Protein AF-A0A0C9UUP6-F1 (afdb_monomer_lite)

Secondary structure (DSSP, 8-state):
-PPPHHHHHHHHHSSEEEE-TTSS-EEEEEEETTEEEEEEE-SSSEEEEEEEESSBPTT---EEEEETTEEEEEEEBTTSEEEEEEEETTTTEEEE-TTS--EE--TTEEEEEEE-TTS-EEEEEEEP---------

Radius of gyration: 16.29 Å; chains: 1; bounding box: 56×33×40 Å

Structure (mmCIF, N/CA/C/O backbone):
data_AF-A0A0C9UUP6-F1
#
_entry.id   AF-A0A0C9UUP6-F1
#
loop_
_atom_site.group_PDB
_atom_site.id
_atom_site.type_symbol
_atom_site.label_atom_id
_atom_site.label_alt_id
_atom_site.label_comp_id
_atom_site.label_asym_id
_atom_site.label_entity_id
_atom_site.label_seq_id
_atom_site.pdbx_PDB_ins_code
_atom_site.Cartn_x
_atom_site.Cartn_y
_atom_site.Cartn_z
_atom_site.occupancy
_atom_site.B_iso_or_equiv
_atom_site.auth_seq_id
_atom_site.auth_comp_id
_atom_site.auth_asym_id
_atom_site.auth_atom_id
_atom_site.pdbx_PDB_model_num
ATOM 1 N N . MET A 1 1 ? 2.318 2.645 25.876 1.00 47.72 1 MET A N 1
ATOM 2 C CA . MET A 1 1 ? 2.029 1.226 26.177 1.00 47.72 1 MET A CA 1
ATOM 3 C C . MET A 1 1 ? 2.462 0.437 24.954 1.00 47.72 1 MET A C 1
ATOM 5 O O . MET A 1 1 ? 2.113 0.865 23.866 1.00 47.72 1 MET A O 1
ATOM 9 N N . ALA A 1 2 ? 3.314 -0.582 25.090 1.00 56.31 2 ALA A N 1
ATOM 10 C CA . ALA A 1 2 ? 3.765 -1.347 23.924 1.00 56.31 2 ALA A CA 1
ATOM 11 C C . ALA A 1 2 ? 2.585 -2.147 23.339 1.00 56.31 2 ALA A C 1
ATOM 13 O O . ALA A 1 2 ? 1.772 -2.641 24.129 1.00 56.31 2 ALA A O 1
ATOM 14 N N . PRO A 1 3 ? 2.467 -2.265 22.006 1.00 61.44 3 PRO A N 1
ATOM 15 C CA . PRO A 1 3 ? 1.404 -3.054 21.404 1.00 61.44 3 PRO A CA 1
ATOM 16 C C . PRO A 1 3 ? 1.535 -4.529 21.833 1.00 61.44 3 PRO A C 1
ATOM 18 O O . PRO A 1 3 ? 2.658 -5.028 21.976 1.00 61.44 3 PRO A O 1
ATOM 21 N N . PRO A 1 4 ? 0.417 -5.243 22.060 1.00 70.69 4 PRO A N 1
ATOM 22 C CA . PRO A 1 4 ? 0.412 -6.692 22.235 1.00 70.69 4 PRO A CA 1
ATOM 23 C C . PRO A 1 4 ? 1.218 -7.398 21.132 1.00 70.69 4 PRO A C 1
ATOM 25 O O . PRO A 1 4 ? 1.231 -6.956 19.986 1.00 70.69 4 PRO A O 1
ATOM 28 N N . LEU A 1 5 ? 1.855 -8.534 21.443 1.00 73.69 5 LEU A N 1
ATOM 29 C CA . LEU A 1 5 ? 2.711 -9.268 20.493 1.00 73.69 5 LEU A CA 1
ATOM 30 C C . LEU A 1 5 ? 2.014 -9.565 19.152 1.00 73.69 5 LEU A C 1
ATOM 32 O O . LEU A 1 5 ? 2.631 -9.469 18.097 1.00 73.69 5 LEU A O 1
ATOM 36 N N . HIS A 1 6 ? 0.723 -9.891 19.193 1.00 71.25 6 HIS A N 1
ATOM 37 C CA . HIS A 1 6 ? -0.056 -10.171 17.991 1.00 71.25 6 HIS A CA 1
ATOM 38 C C . HIS A 1 6 ? -0.213 -8.927 17.093 1.00 71.25 6 HIS A C 1
ATOM 40 O O . HIS A 1 6 ? -0.259 -9.045 15.869 1.00 71.25 6 HIS A O 1
ATOM 46 N N . ASP A 1 7 ? -0.260 -7.727 17.669 1.00 75.12 7 ASP A N 1
ATOM 47 C CA . ASP A 1 7 ? -0.316 -6.478 16.908 1.00 75.12 7 ASP A CA 1
ATOM 48 C C . ASP A 1 7 ? 1.041 -6.190 16.261 1.00 75.12 7 ASP A C 1
ATOM 50 O O . ASP A 1 7 ? 1.089 -5.845 15.084 1.00 75.12 7 ASP A O 1
ATOM 54 N N . LEU A 1 8 ? 2.148 -6.462 16.966 1.00 76.38 8 LEU A N 1
ATOM 55 C CA . LEU A 1 8 ? 3.498 -6.357 16.403 1.00 76.38 8 LEU A CA 1
ATOM 56 C C . LEU A 1 8 ? 3.681 -7.253 15.170 1.00 76.38 8 LEU A C 1
ATOM 58 O O . LEU A 1 8 ? 4.211 -6.799 14.160 1.00 76.38 8 LEU A O 1
ATOM 62 N N . THR A 1 9 ? 3.210 -8.503 15.219 1.00 83.69 9 THR A N 1
ATOM 63 C CA . THR A 1 9 ? 3.272 -9.405 14.059 1.00 83.69 9 THR A CA 1
ATOM 64 C C . THR A 1 9 ? 2.532 -8.831 12.851 1.00 83.69 9 THR A C 1
ATOM 66 O O . THR A 1 9 ? 3.023 -8.963 11.736 1.00 83.69 9 THR A O 1
ATOM 69 N N . ARG A 1 10 ? 1.397 -8.143 13.042 1.00 85.50 10 ARG A N 1
ATOM 70 C CA . ARG A 1 10 ? 0.669 -7.521 11.921 1.00 85.50 10 ARG A CA 1
ATOM 71 C C . ARG A 1 10 ? 1.473 -6.410 11.265 1.00 85.50 10 ARG A C 1
ATOM 73 O O . ARG A 1 10 ? 1.577 -6.407 10.044 1.00 85.50 10 ARG A O 1
ATOM 80 N N . TYR A 1 11 ? 2.064 -5.520 12.062 1.00 84.56 11 TYR A N 1
ATOM 81 C CA . TYR A 1 11 ? 2.911 -4.444 11.540 1.00 84.56 11 TYR A CA 1
ATOM 82 C C . TYR A 1 11 ? 4.145 -4.982 10.807 1.00 84.56 11 TYR A C 1
ATOM 84 O O . TYR A 1 11 ? 4.558 -4.399 9.815 1.00 84.56 11 TYR A O 1
ATOM 92 N N . LEU A 1 12 ? 4.708 -6.106 11.265 1.00 85.94 12 LEU A N 1
ATOM 93 C CA . LEU A 1 12 ? 5.854 -6.752 10.616 1.00 85.94 12 LEU A CA 1
ATOM 94 C C . LEU A 1 12 ? 5.497 -7.467 9.305 1.00 85.94 12 LEU A C 1
ATOM 96 O O . LEU A 1 12 ? 6.372 -7.640 8.463 1.00 85.94 12 LEU A O 1
ATOM 100 N N . LEU A 1 13 ? 4.249 -7.913 9.149 1.00 90.75 13 LEU A N 1
ATOM 101 C CA . LEU A 1 13 ? 3.772 -8.585 7.936 1.00 90.75 13 LEU A CA 1
ATOM 102 C C . LEU A 1 13 ? 3.183 -7.618 6.903 1.00 90.75 13 LEU A C 1
ATOM 104 O O . LEU A 1 13 ? 3.055 -7.985 5.738 1.00 90.75 13 LEU A O 1
ATOM 108 N N . ALA A 1 14 ? 2.792 -6.414 7.318 1.00 94.62 14 ALA A N 1
ATOM 109 C CA . ALA A 1 14 ? 2.287 -5.399 6.408 1.00 94.62 14 ALA A CA 1
ATOM 110 C C . ALA A 1 14 ? 3.402 -4.913 5.467 1.00 94.62 14 ALA A C 1
ATOM 112 O O . ALA A 1 14 ? 4.548 -4.724 5.873 1.00 94.62 14 ALA A O 1
ATOM 113 N N . ALA A 1 15 ? 3.048 -4.647 4.211 1.00 95.31 15 ALA A N 1
ATOM 114 C CA . ALA A 1 15 ? 3.946 -4.032 3.234 1.00 95.31 15 ALA A CA 1
ATOM 115 C C . ALA A 1 15 ? 4.296 -2.582 3.609 1.00 95.31 15 ALA A C 1
ATOM 117 O O . ALA A 1 15 ? 5.333 -2.062 3.198 1.00 95.31 15 ALA A O 1
ATOM 118 N N . GLY A 1 16 ? 3.421 -1.938 4.380 1.00 94.69 16 GLY A N 1
ATOM 119 C CA . GLY A 1 16 ? 3.548 -0.587 4.902 1.00 94.69 16 GLY A CA 1
ATOM 120 C C . GLY A 1 16 ? 2.255 -0.169 5.593 1.00 94.69 16 GLY A C 1
ATOM 121 O O . GLY A 1 16 ? 1.344 -0.976 5.774 1.00 94.69 16 GLY A O 1
ATOM 122 N N . GLY A 1 17 ? 2.144 1.097 5.967 1.00 92.56 17 GLY A N 1
ATOM 123 C CA . GLY A 1 17 ? 0.914 1.622 6.543 1.00 92.56 17 GLY A CA 1
ATOM 124 C C . GLY A 1 17 ? 1.136 2.920 7.293 1.00 92.56 17 GLY A C 1
ATOM 125 O O . GLY A 1 17 ? 2.238 3.466 7.304 1.00 92.56 17 GLY A O 1
ATOM 126 N N . THR A 1 18 ? 0.073 3.384 7.931 1.00 90.62 18 THR A N 1
ATOM 127 C CA . THR A 1 18 ? 0.078 4.544 8.818 1.00 90.62 18 THR A CA 1
ATOM 128 C C . THR A 1 18 ? -0.772 4.244 10.049 1.00 90.62 18 THR A C 1
ATOM 130 O O . THR A 1 18 ? -1.756 3.508 9.976 1.00 90.62 18 THR A O 1
ATOM 133 N N . THR A 1 19 ? -0.384 4.794 11.190 1.00 86.75 19 THR A N 1
ATOM 134 C CA . THR A 1 19 ? -1.127 4.727 12.457 1.00 86.75 19 THR A CA 1
ATOM 135 C C . THR A 1 19 ? -1.729 6.091 12.740 1.00 86.75 19 THR A C 1
ATOM 137 O O . THR A 1 19 ? -1.027 7.094 12.564 1.00 86.75 19 THR A O 1
ATOM 140 N N . ASN A 1 20 ? -2.973 6.160 13.223 1.00 79.00 20 ASN A N 1
ATOM 141 C CA . ASN A 1 20 ? -3.486 7.455 13.668 1.00 79.00 20 ASN A CA 1
ATOM 142 C C . ASN A 1 20 ? -2.748 7.916 14.936 1.00 79.00 20 ASN A C 1
ATOM 144 O O . ASN A 1 20 ? -2.072 7.124 15.603 1.00 79.00 20 ASN A O 1
ATOM 148 N N . PRO A 1 21 ? -2.858 9.209 15.297 1.00 74.00 21 PRO A N 1
ATOM 149 C CA . PRO A 1 21 ? -2.125 9.775 16.428 1.00 74.00 21 PRO A CA 1
ATOM 150 C C . PRO A 1 21 ? -2.409 9.116 17.784 1.00 74.00 21 PRO A C 1
ATOM 152 O O . PRO A 1 21 ? -1.585 9.229 18.690 1.00 74.00 21 PRO A O 1
ATOM 155 N N . ASP A 1 22 ? -3.557 8.452 17.945 1.00 72.44 22 ASP A N 1
ATOM 156 C CA . ASP A 1 22 ? -3.894 7.718 19.169 1.00 72.44 22 ASP A CA 1
ATOM 157 C C . ASP A 1 22 ? -3.202 6.343 19.263 1.00 72.44 22 ASP A C 1
ATOM 159 O O . ASP A 1 22 ? -3.118 5.769 20.352 1.00 72.44 22 ASP A O 1
ATOM 163 N N . GLY A 1 23 ? -2.657 5.844 18.147 1.00 70.44 23 GLY A N 1
ATOM 164 C CA . GLY A 1 23 ? -1.955 4.569 18.026 1.00 70.44 23 GLY A CA 1
ATOM 165 C C . GLY A 1 23 ? -2.832 3.337 18.254 1.00 70.44 23 GLY A C 1
ATOM 166 O O . GLY A 1 23 ? -2.288 2.243 18.428 1.00 70.44 23 GLY A O 1
ATOM 167 N N . VAL A 1 24 ? -4.157 3.500 18.312 1.00 77.12 24 VAL A N 1
ATOM 168 C CA . VAL A 1 24 ? -5.104 2.401 18.550 1.00 77.12 24 VAL A CA 1
ATOM 169 C C . VAL A 1 24 ? -5.555 1.799 17.231 1.00 77.12 24 VAL A C 1
ATOM 171 O O . VAL A 1 24 ? -5.638 0.575 17.108 1.00 77.12 24 VAL A O 1
ATOM 174 N N . ASP A 1 25 ? -5.817 2.649 16.250 1.00 87.06 25 ASP A N 1
ATOM 175 C CA . ASP A 1 25 ? -6.165 2.237 14.905 1.00 87.06 25 ASP A CA 1
ATOM 176 C C . ASP A 1 25 ? -4.974 2.417 13.936 1.00 87.06 25 ASP A C 1
ATOM 178 O O . ASP A 1 25 ? -3.978 3.111 14.192 1.00 87.06 25 ASP A O 1
ATOM 182 N N . ALA A 1 26 ? -5.038 1.702 12.820 1.00 91.00 26 ALA A N 1
ATOM 183 C CA . ALA A 1 26 ? -4.038 1.789 11.772 1.00 91.00 26 ALA A CA 1
ATOM 184 C C . ALA A 1 26 ? -4.647 1.456 10.418 1.00 91.00 26 ALA A C 1
ATOM 186 O O . ALA A 1 26 ? -5.534 0.613 10.309 1.00 91.00 26 ALA A O 1
ATOM 187 N N . HIS A 1 27 ? -4.106 2.056 9.370 1.00 93.38 27 HIS A N 1
ATOM 188 C CA . HIS A 1 27 ? -4.359 1.645 8.000 1.00 93.38 27 HIS A CA 1
ATOM 189 C C . HIS A 1 27 ? -3.127 0.907 7.488 1.00 93.38 27 HIS A C 1
ATOM 191 O O . HIS A 1 27 ? -2.055 1.498 7.331 1.00 93.38 27 HIS A O 1
ATOM 197 N N . LEU A 1 28 ? -3.272 -0.399 7.272 1.00 95.19 28 LEU A N 1
ATOM 198 C CA . LEU A 1 28 ? -2.183 -1.298 6.904 1.00 95.19 28 LEU A CA 1
ATOM 199 C C . LEU A 1 28 ? -2.303 -1.710 5.443 1.00 95.19 28 LEU A C 1
ATOM 201 O O . LEU A 1 28 ? -3.381 -2.070 4.978 1.00 95.19 28 LEU A O 1
ATOM 205 N N . LEU A 1 29 ? -1.178 -1.679 4.740 1.00 97.12 29 LEU A N 1
ATOM 206 C CA . LEU A 1 29 ? -1.067 -2.102 3.355 1.00 97.12 29 LEU A CA 1
ATOM 207 C C . LEU A 1 29 ? -0.608 -3.556 3.284 1.00 97.12 29 LEU A C 1
ATOM 209 O O . LEU A 1 29 ? 0.373 -3.934 3.926 1.00 97.12 29 LEU A O 1
ATOM 213 N N . TYR A 1 30 ? -1.274 -4.347 2.453 1.00 97.00 30 TYR A N 1
ATOM 214 C CA . TYR A 1 30 ? -0.923 -5.732 2.160 1.00 97.00 30 TYR A CA 1
ATOM 215 C C . TYR A 1 30 ? -0.807 -5.930 0.654 1.00 97.00 30 TYR A C 1
ATOM 217 O O . TYR A 1 30 ? -1.615 -5.396 -0.101 1.00 97.00 30 TYR A O 1
ATOM 225 N N . VAL A 1 31 ? 0.195 -6.696 0.225 1.00 97.06 31 VAL A N 1
ATOM 226 C CA . VAL A 1 31 ? 0.298 -7.159 -1.162 1.00 97.06 31 VAL A CA 1
ATOM 227 C C . VAL A 1 31 ? -0.217 -8.592 -1.209 1.00 97.06 31 VAL A C 1
ATOM 229 O O . VAL A 1 31 ? 0.421 -9.495 -0.669 1.00 97.06 31 VAL A O 1
ATOM 232 N N . GLU A 1 32 ? -1.382 -8.783 -1.817 1.00 96.19 32 GLU A N 1
ATOM 233 C CA . GLU A 1 32 ? -2.112 -10.052 -1.881 1.00 96.19 32 GLU A CA 1
ATOM 234 C C . GLU A 1 32 ? -2.680 -10.217 -3.293 1.00 96.19 32 GLU A C 1
ATOM 236 O O . GLU A 1 32 ? -3.317 -9.295 -3.797 1.00 96.19 32 GLU A O 1
ATOM 241 N N . ASP A 1 33 ? -2.454 -11.373 -3.924 1.00 95.50 33 ASP A N 1
ATOM 242 C CA . ASP A 1 33 ? -2.921 -11.677 -5.288 1.00 95.50 33 ASP A CA 1
ATOM 243 C C . ASP A 1 33 ? -2.560 -10.583 -6.313 1.00 95.50 33 ASP A C 1
ATOM 245 O O . ASP A 1 33 ? -3.414 -10.093 -7.047 1.00 95.50 33 ASP A O 1
ATOM 249 N N . ASP A 1 34 ? -1.294 -10.150 -6.308 1.00 96.00 34 ASP A N 1
ATOM 250 C CA . ASP A 1 34 ? -0.763 -9.063 -7.149 1.00 96.00 34 ASP A CA 1
ATOM 251 C C . ASP A 1 34 ? -1.489 -7.710 -6.979 1.00 96.00 34 ASP A C 1
ATOM 253 O O . ASP A 1 34 ? -1.312 -6.792 -7.780 1.00 96.00 34 ASP A O 1
ATOM 257 N N . CYS A 1 35 ? -2.269 -7.549 -5.908 1.00 97.75 35 CYS A N 1
ATOM 258 C CA . CYS A 1 35 ? -2.998 -6.329 -5.581 1.00 97.75 35 CYS A CA 1
ATOM 259 C C . CYS A 1 35 ? -2.455 -5.693 -4.300 1.00 97.75 35 CYS A C 1
ATOM 261 O O . CYS A 1 35 ? -2.091 -6.380 -3.343 1.00 97.75 35 CYS A O 1
ATOM 263 N N . LEU A 1 36 ? -2.454 -4.363 -4.247 1.00 98.00 36 LEU A N 1
ATOM 264 C CA . LEU A 1 36 ? -2.238 -3.608 -3.020 1.00 98.00 36 LEU A CA 1
ATOM 265 C C . LEU A 1 36 ? -3.587 -3.364 -2.349 1.00 98.00 36 LEU A C 1
ATOM 267 O O . LEU A 1 36 ? -4.450 -2.688 -2.904 1.00 98.00 36 LEU A O 1
ATOM 271 N N . ARG A 1 37 ? -3.750 -3.889 -1.139 1.00 97.56 37 ARG A N 1
ATOM 272 C CA . ARG A 1 37 ? -4.964 -3.760 -0.333 1.00 97.56 37 ARG A CA 1
ATOM 273 C C . ARG A 1 37 ? -4.704 -2.905 0.894 1.00 97.56 37 ARG A C 1
ATOM 275 O O . ARG A 1 37 ? -3.695 -3.093 1.573 1.00 97.56 37 ARG A O 1
ATOM 282 N N . LEU A 1 38 ? -5.626 -2.004 1.204 1.00 96.75 38 LEU A N 1
ATOM 283 C C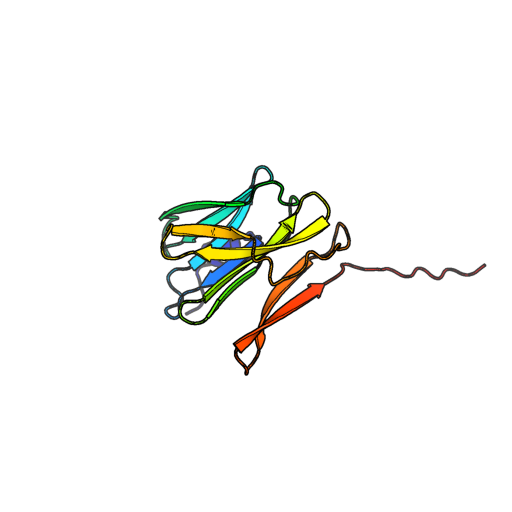A . LEU A 1 38 ? -5.640 -1.215 2.428 1.00 96.75 38 LEU A CA 1
ATOM 284 C C . LEU A 1 38 ? -6.637 -1.831 3.403 1.00 96.75 38 LEU A C 1
ATOM 286 O O . LEU A 1 38 ? -7.812 -1.963 3.080 1.00 96.75 38 LEU A O 1
ATOM 290 N N . LYS A 1 39 ? -6.178 -2.200 4.598 1.00 95.69 39 LYS A N 1
ATOM 291 C CA . LYS A 1 39 ? -7.011 -2.792 5.652 1.00 95.69 39 LYS A CA 1
ATOM 292 C C . LYS A 1 39 ? -7.021 -1.881 6.870 1.00 95.69 39 LYS A C 1
ATOM 294 O O . LYS A 1 39 ? -5.958 -1.540 7.399 1.00 95.69 39 LYS A O 1
ATOM 299 N N . HIS A 1 40 ? -8.209 -1.520 7.347 1.00 93.50 40 HIS A N 1
ATOM 300 C CA . HIS A 1 40 ? -8.364 -0.733 8.567 1.00 93.50 40 HIS A CA 1
ATOM 301 C C . HIS A 1 40 ? -8.306 -1.648 9.797 1.00 93.50 40 HIS A C 1
ATOM 303 O O . HIS A 1 40 ? -9.188 -2.469 10.031 1.00 93.50 40 HIS A O 1
ATOM 309 N N . TRP A 1 41 ? -7.256 -1.523 10.599 1.00 91.44 41 TRP A N 1
ATOM 310 C CA . TRP A 1 41 ? -7.114 -2.182 11.892 1.00 91.44 41 TRP A CA 1
ATOM 311 C C . TRP A 1 41 ? -7.678 -1.297 13.003 1.00 91.44 41 TRP A C 1
ATOM 313 O O . TRP A 1 41 ? -7.198 -0.191 13.204 1.00 91.44 41 TRP A O 1
ATOM 323 N N . THR A 1 42 ? -8.643 -1.798 13.776 1.00 88.69 42 THR A N 1
ATOM 324 C CA . THR A 1 42 ? -9.330 -1.020 14.827 1.00 88.69 42 THR A CA 1
ATOM 325 C C . THR A 1 42 ? -8.758 -1.252 16.234 1.00 88.69 42 THR A C 1
ATOM 327 O O . THR A 1 42 ? -9.467 -1.090 17.230 1.00 88.69 42 THR A O 1
ATOM 330 N N . GLY A 1 43 ? -7.553 -1.816 16.345 1.00 84.25 43 GLY A N 1
ATOM 331 C CA . GLY A 1 43 ? -6.978 -2.265 17.622 1.00 84.25 43 GLY A CA 1
ATOM 332 C C . GLY A 1 43 ? -7.458 -3.644 18.093 1.00 84.25 43 GLY A C 1
ATOM 333 O O . GLY A 1 43 ? -6.860 -4.239 18.983 1.00 84.25 43 GLY A O 1
ATOM 334 N N . THR A 1 44 ? -8.528 -4.185 17.502 1.00 85.25 44 THR A N 1
ATOM 335 C CA . THR A 1 44 ? -9.103 -5.488 17.899 1.00 85.25 44 THR A CA 1
ATOM 336 C C . THR A 1 44 ? -9.445 -6.395 16.724 1.00 85.25 44 THR A C 1
ATOM 338 O O . THR A 1 44 ? -9.349 -7.617 16.848 1.00 85.25 44 THR A O 1
ATOM 341 N N . ARG A 1 45 ? -9.814 -5.826 15.574 1.00 87.88 45 ARG A N 1
ATOM 342 C CA . ARG A 1 45 ? -10.130 -6.559 14.343 1.00 87.88 45 ARG A CA 1
ATOM 343 C C . ARG A 1 45 ? -9.823 -5.711 13.112 1.00 87.88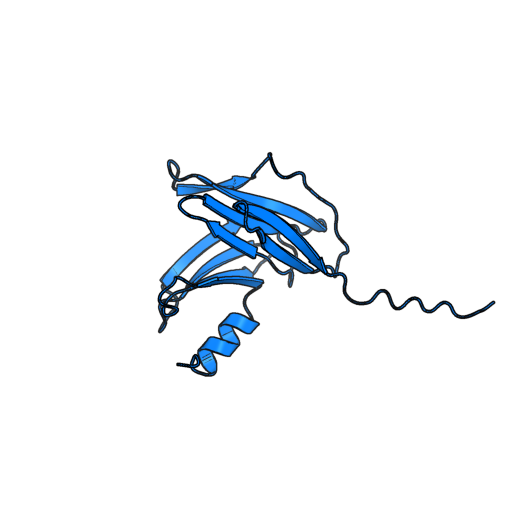 45 ARG A C 1
ATOM 345 O O . ARG A 1 45 ? -9.669 -4.496 13.222 1.00 87.88 45 ARG A O 1
ATOM 352 N N . PHE A 1 46 ? -9.767 -6.357 11.951 1.00 89.44 46 PHE A N 1
ATOM 353 C CA . PHE A 1 46 ? -9.869 -5.640 10.685 1.00 89.44 46 PHE A CA 1
ATOM 354 C C . PHE A 1 46 ? -11.329 -5.235 10.449 1.00 89.44 46 PHE A C 1
ATOM 356 O O . PHE A 1 46 ? -12.244 -6.032 10.679 1.00 89.44 46 PHE A O 1
ATOM 363 N N . GLY A 1 47 ? -11.524 -3.969 10.094 1.00 89.81 47 GLY A N 1
ATOM 364 C CA . GLY A 1 47 ? -12.774 -3.399 9.617 1.00 89.81 47 GLY A CA 1
ATOM 365 C C . GLY A 1 47 ? -12.816 -3.458 8.097 1.00 89.81 47 GLY A C 1
ATOM 366 O O . GLY A 1 47 ? -12.727 -4.544 7.527 1.00 89.81 47 GLY A O 1
ATOM 367 N N . ASP A 1 48 ? -12.941 -2.292 7.472 1.00 91.38 48 ASP A N 1
ATOM 368 C CA . ASP A 1 48 ? -13.050 -2.166 6.022 1.00 91.38 48 ASP A CA 1
ATOM 369 C C . ASP A 1 48 ? -11.731 -2.499 5.310 1.00 91.38 48 ASP A C 1
ATOM 371 O O . ASP A 1 48 ? -10.629 -2.301 5.842 1.00 91.38 48 ASP A O 1
ATOM 375 N N . GLU A 1 49 ? -11.876 -3.023 4.096 1.00 95.25 49 GLU A N 1
ATOM 376 C CA . GLU A 1 49 ? -10.789 -3.360 3.187 1.00 95.25 49 GLU A CA 1
ATOM 377 C C . GLU A 1 49 ? -11.074 -2.758 1.810 1.00 95.25 49 GLU A C 1
ATOM 379 O O . GLU A 1 49 ? -12.188 -2.862 1.296 1.00 95.25 49 GLU A O 1
ATOM 384 N N . GLU A 1 50 ? -10.052 -2.157 1.212 1.00 95.62 50 GLU A N 1
ATOM 385 C CA . GLU A 1 50 ? -10.107 -1.501 -0.092 1.00 95.62 50 GLU A CA 1
ATOM 386 C C . GLU A 1 50 ? -8.973 -2.027 -0.983 1.00 95.62 50 GLU A C 1
ATOM 388 O O . GLU A 1 50 ? -7.845 -2.212 -0.520 1.00 95.62 50 GLU A O 1
ATOM 393 N N . THR A 1 51 ? -9.253 -2.268 -2.266 1.00 96.88 51 THR A N 1
ATOM 394 C CA . THR A 1 51 ? -8.205 -2.544 -3.262 1.00 96.88 51 THR A CA 1
ATOM 395 C C . THR A 1 51 ? -7.744 -1.223 -3.861 1.00 96.88 51 THR A C 1
ATOM 397 O O . THR A 1 51 ? -8.532 -0.519 -4.476 1.00 96.88 51 THR A O 1
ATOM 400 N N . ILE A 1 52 ? -6.469 -0.899 -3.665 1.00 97.31 52 ILE A N 1
ATOM 401 C CA . ILE A 1 52 ? -5.868 0.393 -4.018 1.00 97.31 52 ILE A CA 1
ATOM 402 C C . ILE A 1 52 ? -5.307 0.370 -5.434 1.00 97.31 52 ILE A C 1
ATOM 404 O O . ILE A 1 52 ? -5.403 1.345 -6.168 1.00 97.31 52 ILE A O 1
ATOM 408 N N . ALA A 1 53 ? -4.652 -0.732 -5.794 1.00 96.75 53 ALA A N 1
ATOM 409 C CA . ALA A 1 53 ? -4.003 -0.883 -7.084 1.00 96.75 53 ALA A CA 1
ATOM 410 C C . ALA A 1 53 ? -3.814 -2.361 -7.423 1.00 96.75 53 ALA A C 1
ATOM 412 O O . ALA A 1 53 ? -3.537 -3.177 -6.544 1.00 96.75 53 ALA A O 1
ATOM 413 N N . GLU A 1 54 ? -3.891 -2.673 -8.710 1.00 97.19 54 GLU A N 1
ATOM 414 C CA . GLU A 1 54 ? -3.519 -3.967 -9.287 1.00 97.19 54 GLU A CA 1
ATOM 415 C C . GLU A 1 54 ? -2.084 -3.914 -9.840 1.00 97.19 54 GLU A C 1
ATOM 417 O O . GLU A 1 54 ? -1.439 -2.858 -9.825 1.00 97.19 54 GLU A O 1
ATOM 422 N N . ASP A 1 55 ? -1.579 -5.043 -10.340 1.00 97.38 55 ASP A N 1
ATOM 423 C CA . ASP A 1 55 ? -0.237 -5.184 -10.920 1.00 97.38 55 ASP A CA 1
ATOM 424 C C . ASP A 1 55 ? 0.887 -4.765 -9.963 1.00 97.38 55 ASP A C 1
ATOM 426 O O . ASP A 1 55 ? 1.808 -4.021 -10.319 1.00 97.38 55 ASP A O 1
ATOM 430 N N . ILE A 1 56 ? 0.823 -5.239 -8.724 1.00 97.62 56 ILE A N 1
ATOM 431 C CA . ILE A 1 56 ? 1.760 -4.923 -7.646 1.00 97.62 56 ILE A CA 1
ATOM 432 C C . ILE A 1 56 ? 2.725 -6.076 -7.446 1.00 97.62 56 ILE A C 1
ATOM 434 O O . ILE A 1 56 ? 2.342 -7.241 -7.428 1.00 97.62 56 ILE A O 1
ATOM 438 N N . ARG A 1 57 ? 4.012 -5.757 -7.288 1.00 97.06 57 ARG A N 1
ATOM 439 C CA . ARG A 1 57 ? 5.048 -6.781 -7.171 1.00 97.06 57 ARG A CA 1
ATOM 440 C C . ARG A 1 57 ? 4.874 -7.580 -5.876 1.00 97.06 57 ARG A C 1
ATOM 442 O O . ARG A 1 57 ? 4.963 -6.975 -4.799 1.00 97.06 57 ARG A O 1
ATOM 449 N N . PRO A 1 58 ? 4.742 -8.916 -5.945 1.00 95.44 58 PRO A N 1
ATOM 450 C CA . PRO A 1 58 ? 4.652 -9.768 -4.764 1.00 95.44 58 PRO A CA 1
ATOM 451 C C . PRO A 1 58 ? 5.792 -9.538 -3.774 1.00 95.44 58 PRO A C 1
ATOM 453 O O . PRO A 1 58 ? 6.952 -9.406 -4.165 1.00 95.44 58 PRO A O 1
ATOM 456 N N . GLY A 1 59 ? 5.459 -9.479 -2.483 1.00 92.12 59 GLY A N 1
ATOM 457 C CA . GLY A 1 59 ? 6.435 -9.295 -1.403 1.00 92.12 59 GLY A CA 1
ATOM 458 C C . GLY A 1 59 ? 7.134 -7.929 -1.382 1.00 92.12 59 GLY A C 1
ATOM 459 O O . GLY A 1 59 ? 8.070 -7.737 -0.606 1.00 92.12 59 GLY A O 1
ATOM 460 N N . SER A 1 60 ? 6.718 -6.977 -2.224 1.00 94.38 60 SER A N 1
ATOM 461 C CA . SER A 1 60 ? 7.244 -5.614 -2.174 1.00 94.38 60 SER A CA 1
ATOM 462 C C . SER A 1 60 ? 6.730 -4.848 -0.956 1.00 94.38 60 SER A C 1
ATOM 464 O O . SER A 1 60 ? 5.695 -5.171 -0.374 1.00 94.38 60 SER A O 1
ATOM 466 N N . THR A 1 61 ? 7.476 -3.814 -0.568 1.00 95.38 61 THR A N 1
ATOM 467 C CA . THR A 1 61 ? 7.003 -2.842 0.416 1.00 95.38 61 THR A CA 1
ATOM 468 C C . THR A 1 61 ? 6.221 -1.733 -0.276 1.00 95.38 61 THR A C 1
ATOM 470 O O . THR A 1 61 ? 6.390 -1.467 -1.468 1.00 95.38 61 THR A O 1
ATOM 473 N N . ALA A 1 62 ? 5.396 -1.053 0.505 1.00 96.38 62 ALA A N 1
ATOM 474 C CA . ALA A 1 62 ? 4.685 0.146 0.110 1.00 96.38 62 ALA A CA 1
ATOM 475 C C . ALA A 1 62 ? 4.779 1.181 1.237 1.00 96.38 62 ALA A C 1
ATOM 477 O O . ALA A 1 62 ? 5.227 0.898 2.348 1.00 96.38 62 ALA A O 1
ATOM 478 N N . SER A 1 63 ? 4.396 2.419 0.970 1.00 94.69 63 SER A N 1
ATOM 479 C CA . SER A 1 63 ? 4.357 3.473 1.982 1.00 94.69 63 SER A CA 1
ATOM 480 C C . SER A 1 63 ? 3.074 4.248 1.883 1.00 94.69 63 SER A C 1
ATOM 482 O O . SER A 1 63 ? 2.724 4.700 0.802 1.00 94.69 63 SER A O 1
ATOM 484 N N . TYR A 1 64 ? 2.413 4.417 3.024 1.00 94.50 64 TYR A N 1
ATOM 485 C CA . TYR A 1 64 ? 1.239 5.257 3.143 1.00 94.50 64 TYR A CA 1
ATOM 486 C C . TYR A 1 64 ? 1.626 6.534 3.887 1.00 94.50 64 TYR A C 1
ATOM 488 O O . TYR A 1 64 ? 1.903 6.515 5.085 1.00 94.50 64 TYR A O 1
ATOM 496 N N . VAL A 1 65 ? 1.668 7.644 3.159 1.00 91.38 65 VAL A N 1
ATOM 497 C CA . VAL A 1 65 ? 1.985 8.968 3.681 1.00 91.38 65 VAL A CA 1
ATOM 498 C C . VAL A 1 65 ? 0.693 9.762 3.840 1.00 91.38 65 VAL A C 1
ATOM 500 O O . VAL A 1 65 ? -0.018 10.016 2.868 1.00 91.38 65 VAL A O 1
ATOM 503 N N . VAL A 1 66 ? 0.408 10.174 5.075 1.00 88.88 66 VAL A N 1
ATOM 504 C CA . VAL A 1 66 ? -0.719 11.052 5.410 1.00 88.88 66 VAL A CA 1
ATOM 505 C C . VAL A 1 66 ? -0.171 12.368 5.941 1.00 88.88 66 VAL A C 1
ATOM 507 O O . VAL A 1 66 ? 0.630 12.381 6.875 1.00 88.88 66 VAL A O 1
ATOM 510 N N . ASN A 1 67 ? -0.602 13.475 5.342 1.00 84.31 67 ASN A N 1
ATOM 511 C CA . ASN A 1 67 ? -0.201 14.819 5.726 1.00 84.31 67 ASN A CA 1
ATOM 512 C C . ASN A 1 67 ? -1.375 15.799 5.599 1.00 84.31 67 ASN A C 1
ATOM 514 O O . ASN A 1 67 ? -1.686 16.289 4.511 1.00 84.31 67 ASN A O 1
ATOM 518 N N . GLY A 1 68 ? -2.044 16.076 6.719 1.00 83.69 68 GLY A N 1
ATOM 519 C CA . GLY A 1 68 ? -3.294 16.832 6.707 1.00 83.69 68 GLY A CA 1
ATOM 520 C C . GLY A 1 68 ? -4.359 16.090 5.898 1.00 83.69 68 GLY A C 1
ATOM 521 O O . GLY A 1 68 ? -4.691 14.952 6.219 1.00 83.69 68 GLY A O 1
ATOM 522 N N . THR A 1 69 ? -4.873 16.727 4.846 1.00 81.69 69 THR A N 1
ATOM 523 C CA . THR A 1 69 ? -5.828 16.122 3.901 1.00 81.69 69 THR A CA 1
ATOM 524 C C . THR A 1 69 ? -5.144 15.340 2.778 1.00 81.69 69 THR A C 1
ATOM 526 O O . THR A 1 69 ? -5.782 14.568 2.072 1.00 81.69 69 THR A O 1
ATOM 529 N N . ILE A 1 70 ? -3.827 15.490 2.607 1.00 84.12 70 ILE A N 1
ATOM 530 C CA . ILE A 1 70 ? -3.094 14.806 1.544 1.00 84.12 70 ILE A CA 1
ATOM 531 C C . ILE A 1 70 ? -2.819 13.366 1.971 1.00 84.12 70 ILE A C 1
ATOM 533 O O . ILE A 1 70 ? -2.206 13.115 3.011 1.00 84.12 70 ILE A O 1
ATOM 537 N N . ARG A 1 71 ? -3.237 12.422 1.128 1.00 92.19 71 ARG A N 1
ATOM 538 C CA . ARG A 1 71 ? -3.005 10.986 1.286 1.00 92.19 71 ARG A CA 1
ATOM 539 C C . ARG A 1 71 ? -2.342 10.463 0.024 1.00 92.19 71 ARG A C 1
ATOM 541 O O . ARG A 1 71 ? -2.912 10.577 -1.060 1.00 92.19 71 ARG A O 1
ATOM 548 N N . ILE A 1 72 ? -1.132 9.937 0.174 1.00 93.69 72 ILE A N 1
ATOM 549 C CA . ILE A 1 72 ? -0.342 9.383 -0.926 1.00 93.69 72 ILE A CA 1
ATOM 550 C C . ILE A 1 72 ? 0.115 7.983 -0.541 1.00 93.69 72 ILE A C 1
ATOM 552 O O . ILE A 1 72 ? 0.654 7.770 0.547 1.00 93.69 72 ILE A O 1
ATOM 556 N N . ILE A 1 73 ? -0.058 7.038 -1.455 1.00 95.88 73 ILE A N 1
ATOM 557 C CA . ILE A 1 73 ? 0.509 5.700 -1.371 1.00 95.88 73 ILE A CA 1
ATOM 558 C C . ILE A 1 73 ? 1.604 5.575 -2.421 1.00 95.88 73 ILE A C 1
ATOM 560 O O . ILE A 1 73 ? 1.396 5.898 -3.582 1.00 95.88 73 ILE A O 1
ATOM 564 N N . VAL A 1 74 ? 2.772 5.085 -2.024 1.00 95.38 74 VAL A N 1
ATOM 565 C CA . VAL A 1 74 ? 3.867 4.766 -2.945 1.00 95.38 74 VAL A CA 1
ATOM 566 C C . VAL A 1 74 ? 4.104 3.264 -2.913 1.00 95.38 74 VAL A C 1
ATOM 568 O O . VAL A 1 74 ? 4.281 2.689 -1.838 1.00 95.38 74 VAL A O 1
ATOM 571 N N . CYS A 1 75 ? 4.112 2.620 -4.075 1.00 96.31 75 CYS A N 1
ATOM 572 C CA . CYS A 1 75 ? 4.239 1.169 -4.207 1.00 96.31 75 CYS A CA 1
ATOM 573 C C . CYS A 1 75 ? 5.117 0.788 -5.406 1.00 96.31 75 CYS A C 1
ATOM 575 O O . CYS A 1 75 ? 5.562 1.648 -6.168 1.00 96.31 75 CYS A O 1
ATOM 577 N N . ILE A 1 76 ? 5.413 -0.505 -5.555 1.00 96.62 76 ILE A N 1
ATOM 578 C CA . ILE A 1 76 ? 6.220 -1.025 -6.662 1.00 96.62 76 ILE A CA 1
ATOM 579 C C . ILE A 1 76 ? 5.359 -1.973 -7.493 1.00 96.62 76 ILE A C 1
ATOM 581 O O . ILE A 1 76 ? 4.873 -2.987 -6.994 1.00 96.62 76 ILE A O 1
ATOM 585 N N . SER A 1 77 ? 5.189 -1.650 -8.772 1.00 97.25 77 SER A N 1
ATOM 586 C CA . SER A 1 77 ? 4.468 -2.498 -9.724 1.00 97.25 77 SER A CA 1
ATOM 587 C C . SER A 1 77 ? 5.202 -3.803 -10.029 1.00 97.25 77 SER A C 1
ATOM 589 O O . SER A 1 77 ? 6.421 -3.897 -9.865 1.00 97.25 77 SER A O 1
ATOM 591 N N . SER A 1 78 ? 4.477 -4.787 -10.563 1.00 97.12 78 SER A N 1
ATOM 592 C CA . SER A 1 78 ? 4.997 -6.066 -11.068 1.00 97.12 78 SER A CA 1
ATOM 593 C C . SER A 1 78 ? 6.118 -5.890 -12.107 1.00 97.12 78 SER A C 1
ATOM 595 O O . SER A 1 78 ? 7.037 -6.704 -12.176 1.00 97.12 78 SER A O 1
ATOM 597 N N . ALA A 1 79 ? 6.118 -4.772 -12.840 1.00 96.94 79 ALA A N 1
ATOM 598 C CA . ALA A 1 79 ? 7.174 -4.370 -13.772 1.00 96.94 79 ALA A CA 1
ATOM 599 C C . ALA A 1 79 ? 8.418 -3.742 -13.103 1.00 96.94 79 ALA A C 1
ATOM 601 O O . ALA A 1 79 ? 9.311 -3.252 -13.795 1.00 96.94 79 ALA A O 1
ATOM 602 N N . ASN A 1 80 ? 8.505 -3.747 -11.770 1.00 96.25 80 ASN A N 1
ATOM 603 C CA . ASN A 1 80 ? 9.551 -3.087 -10.983 1.00 96.25 80 ASN A CA 1
ATOM 604 C C . ASN A 1 80 ? 9.614 -1.570 -11.201 1.00 96.25 80 ASN A C 1
ATOM 606 O O . ASN A 1 80 ? 10.697 -0.990 -11.222 1.00 96.25 80 ASN A O 1
ATOM 610 N N . VAL A 1 81 ? 8.463 -0.917 -11.361 1.00 95.25 81 VAL A N 1
ATOM 611 C CA . VAL A 1 81 ? 8.359 0.546 -11.481 1.00 95.25 81 VAL A CA 1
ATOM 612 C C . VAL A 1 81 ? 7.642 1.106 -10.259 1.00 95.25 81 VAL A C 1
ATOM 614 O O . VAL A 1 81 ? 6.571 0.609 -9.903 1.00 95.25 81 VAL A O 1
ATOM 617 N N . ILE A 1 82 ? 8.226 2.123 -9.623 1.00 94.00 82 ILE A N 1
ATOM 618 C CA . ILE A 1 82 ? 7.578 2.888 -8.552 1.00 94.00 82 ILE A CA 1
ATOM 619 C C . ILE A 1 82 ? 6.340 3.582 -9.119 1.00 94.00 82 ILE A C 1
ATOM 621 O O . ILE A 1 82 ? 6.441 4.282 -10.125 1.00 94.00 82 ILE A O 1
ATOM 625 N N . ARG A 1 83 ? 5.207 3.406 -8.442 1.00 94.62 83 ARG A N 1
ATOM 626 C CA . ARG A 1 83 ? 3.945 4.115 -8.680 1.00 94.62 83 ARG A CA 1
ATOM 627 C C . ARG A 1 83 ? 3.599 4.939 -7.450 1.00 94.62 83 ARG A C 1
ATOM 629 O O . ARG A 1 83 ? 3.948 4.556 -6.329 1.00 94.62 83 ARG A O 1
ATOM 636 N N . ALA A 1 84 ? 2.923 6.056 -7.665 1.00 94.50 84 ALA A N 1
ATOM 637 C CA . ALA A 1 84 ? 2.387 6.879 -6.598 1.00 94.50 84 ALA A CA 1
ATOM 638 C C . ALA A 1 84 ? 0.898 7.073 -6.852 1.00 94.50 84 ALA A C 1
ATOM 640 O O . ALA A 1 84 ? 0.511 7.461 -7.944 1.00 94.50 84 ALA A O 1
ATOM 641 N N . LEU A 1 85 ? 0.077 6.800 -5.845 1.00 95.81 85 LEU A N 1
ATOM 642 C CA . LEU A 1 85 ? -1.362 6.985 -5.894 1.00 95.81 85 LEU A CA 1
ATOM 643 C C . LEU A 1 85 ? -1.754 8.069 -4.905 1.00 95.81 85 LEU A C 1
ATOM 645 O O . LEU A 1 85 ? -1.306 8.058 -3.756 1.00 95.81 85 LEU A O 1
ATOM 649 N N . LYS A 1 86 ? -2.604 8.989 -5.337 1.00 94.75 86 LYS A N 1
ATOM 650 C CA . LYS A 1 86 ? -3.173 10.043 -4.508 1.00 94.75 86 LYS A CA 1
ATOM 651 C C . LYS A 1 86 ? -4.658 9.779 -4.321 1.00 94.75 86 LYS A C 1
ATOM 653 O O . LYS A 1 86 ? -5.358 9.437 -5.269 1.00 94.75 86 LYS A O 1
ATOM 658 N N . TYR A 1 87 ? -5.135 9.969 -3.099 1.00 94.50 87 TYR A N 1
ATOM 659 C CA . TYR A 1 87 ? -6.563 9.882 -2.821 1.00 94.50 87 TYR A CA 1
ATOM 660 C C . TYR A 1 87 ? -7.293 11.122 -3.354 1.00 94.50 87 TYR A C 1
ATOM 662 O O . TYR A 1 87 ? -6.899 12.255 -3.044 1.00 94.50 87 TYR A O 1
ATOM 670 N N . HIS A 1 88 ? -8.343 10.912 -4.144 1.00 92.94 88 HIS A N 1
ATOM 671 C CA . HIS A 1 88 ? -9.233 11.950 -4.651 1.00 92.94 88 HIS A CA 1
ATOM 672 C C . HIS A 1 88 ? -10.487 12.016 -3.770 1.00 92.94 88 HIS A C 1
ATOM 674 O O . HIS A 1 88 ? -11.342 11.141 -3.833 1.00 92.94 88 HIS A O 1
ATOM 680 N N . GLU A 1 89 ? -10.592 13.044 -2.917 1.00 88.88 89 GLU A N 1
ATOM 681 C CA . GLU A 1 89 ? -11.672 13.137 -1.917 1.00 88.88 89 GLU A CA 1
ATOM 682 C C . GLU A 1 89 ? -13.075 13.251 -2.534 1.00 88.88 89 GLU A C 1
ATOM 684 O O . GLU A 1 89 ? -14.034 12.811 -1.912 1.00 88.88 89 GLU A O 1
ATOM 689 N N . GLU A 1 90 ? -13.211 13.835 -3.730 1.00 90.31 90 GLU A N 1
ATOM 690 C CA . GLU A 1 90 ? -14.525 14.032 -4.364 1.00 90.31 90 GLU A CA 1
ATOM 691 C C . GLU A 1 90 ? -15.111 12.730 -4.922 1.00 90.31 90 GLU A C 1
ATOM 693 O O . GLU A 1 90 ? -16.325 12.539 -4.870 1.00 90.31 90 GLU A O 1
ATOM 698 N N . ASP A 1 91 ? -14.249 11.841 -5.420 1.00 91.69 91 ASP A N 1
ATOM 699 C CA . ASP A 1 91 ? -14.647 10.561 -6.020 1.00 91.69 91 ASP A CA 1
ATOM 700 C C . ASP A 1 91 ? -14.455 9.379 -5.057 1.00 91.69 91 ASP A C 1
ATOM 702 O O . ASP A 1 91 ? -14.794 8.246 -5.386 1.00 91.69 91 ASP A O 1
ATOM 706 N N . GLU A 1 92 ? -13.912 9.647 -3.864 1.00 91.25 92 GLU A N 1
ATOM 707 C CA . GLU A 1 92 ? -13.549 8.658 -2.846 1.00 91.25 92 GLU A CA 1
ATOM 708 C C . GLU A 1 92 ? -12.654 7.520 -3.388 1.00 91.25 92 GLU A C 1
ATOM 710 O O . GLU A 1 92 ? -12.728 6.388 -2.916 1.00 91.25 92 GLU A O 1
ATOM 715 N N . GLU A 1 93 ? -11.777 7.826 -4.352 1.00 93.50 93 GLU A N 1
ATOM 716 C CA . GLU A 1 93 ? -10.983 6.846 -5.110 1.00 93.50 93 GLU 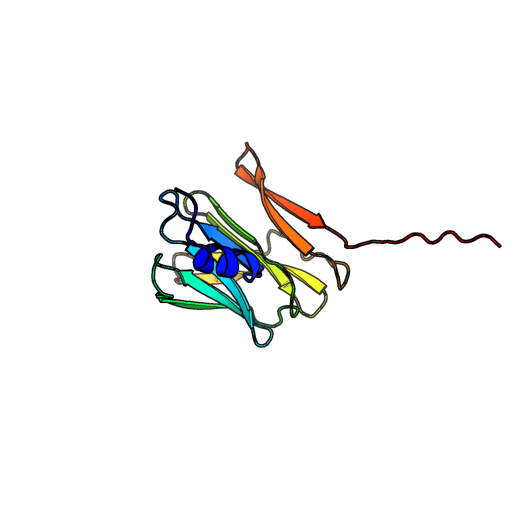A CA 1
ATOM 717 C C . GLU A 1 93 ? -9.474 7.155 -5.080 1.00 93.50 93 GLU A C 1
ATOM 719 O O . GLU A 1 93 ? -9.037 8.303 -4.942 1.00 93.50 93 GLU A O 1
ATOM 724 N N . TRP A 1 94 ? -8.650 6.115 -5.234 1.00 95.75 94 TRP A N 1
ATOM 725 C CA . TRP A 1 94 ? -7.209 6.237 -5.447 1.00 95.75 94 TRP A CA 1
ATOM 726 C C . TRP A 1 94 ? -6.872 6.344 -6.932 1.00 95.75 94 TRP A C 1
ATOM 728 O O . TRP A 1 94 ? -7.162 5.441 -7.712 1.00 95.75 94 TRP A O 1
ATOM 738 N N . VAL A 1 95 ? -6.180 7.417 -7.312 1.00 95.50 95 VAL A N 1
ATOM 739 C CA . VAL A 1 95 ? -5.766 7.671 -8.700 1.00 95.50 95 VAL A CA 1
ATOM 740 C C . VAL A 1 95 ? -4.253 7.833 -8.800 1.00 95.50 95 VAL A C 1
ATOM 742 O O . VAL A 1 95 ? -3.604 8.223 -7.831 1.00 95.50 95 VAL A O 1
ATOM 745 N N . GLU A 1 96 ? -3.671 7.543 -9.964 1.00 94.75 96 GLU A N 1
ATOM 746 C CA . GLU A 1 96 ? -2.240 7.770 -10.206 1.00 94.75 96 GLU A CA 1
ATOM 747 C C . GLU A 1 96 ? -1.874 9.252 -10.031 1.00 94.75 96 GLU A C 1
ATOM 749 O O . GLU A 1 96 ? -2.519 10.149 -10.575 1.00 94.75 96 GLU A O 1
ATOM 754 N N . ASP A 1 97 ? -0.803 9.510 -9.286 1.00 92.62 97 ASP A N 1
ATOM 755 C CA . ASP A 1 97 ? -0.224 10.837 -9.130 1.00 92.62 97 ASP A CA 1
ATOM 756 C C . ASP A 1 97 ? 0.817 11.080 -10.227 1.00 92.62 97 ASP A C 1
ATOM 758 O O . ASP A 1 97 ? 2.010 10.813 -10.067 1.00 92.62 97 ASP A O 1
ATOM 762 N N . GLU A 1 98 ? 0.361 11.637 -11.349 1.00 89.31 98 GLU A N 1
ATOM 763 C CA . GLU A 1 98 ? 1.210 11.966 -12.502 1.00 89.31 98 GLU A CA 1
ATOM 764 C C . GLU A 1 98 ? 2.322 12.985 -12.185 1.00 89.31 98 GLU A C 1
ATOM 766 O O . GLU A 1 98 ? 3.258 13.150 -12.974 1.00 89.31 98 GLU A O 1
ATOM 771 N N . SER A 1 99 ? 2.260 13.677 -11.039 1.00 85.56 99 SER A N 1
ATOM 772 C CA . SER A 1 99 ? 3.323 14.597 -10.621 1.00 85.56 99 SER A CA 1
ATOM 773 C C . SER A 1 99 ? 4.584 13.874 -10.136 1.00 85.56 99 SER A C 1
ATOM 775 O O . SER A 1 99 ? 5.663 14.476 -10.098 1.00 85.56 99 SER A O 1
ATOM 777 N N . ILE A 1 100 ? 4.470 12.584 -9.801 1.00 84.50 100 ILE A N 1
ATOM 778 C CA . ILE A 1 100 ? 5.578 11.733 -9.375 1.00 84.50 100 ILE A CA 1
ATOM 779 C C . ILE A 1 100 ? 5.911 10.779 -10.529 1.00 84.50 100 ILE A C 1
ATOM 781 O O . ILE A 1 100 ? 5.171 9.830 -10.784 1.00 84.50 100 ILE A O 1
ATOM 785 N N . PRO A 1 101 ? 7.027 10.997 -11.245 1.00 85.75 101 PRO A N 1
ATOM 786 C CA . PRO A 1 101 ? 7.371 10.154 -12.376 1.00 85.75 101 PRO A CA 1
ATOM 787 C C . PRO A 1 101 ? 7.686 8.725 -11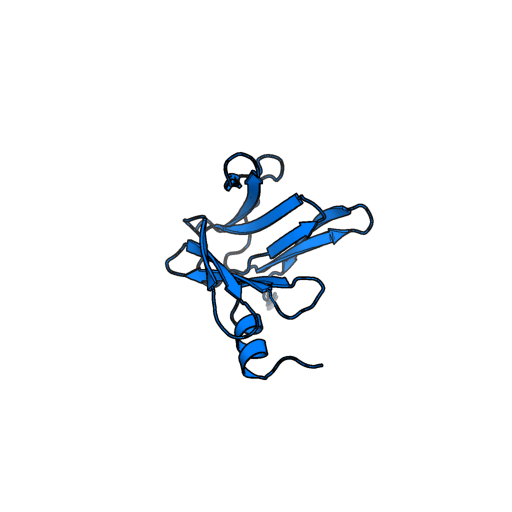.925 1.00 85.75 101 PRO A C 1
ATOM 789 O O . PRO A 1 101 ? 8.339 8.496 -10.904 1.00 85.75 101 PRO A O 1
ATOM 792 N N . GLY A 1 102 ? 7.271 7.759 -12.742 1.00 88.38 102 GLY A N 1
ATOM 793 C CA . GLY A 1 102 ? 7.616 6.362 -12.531 1.00 88.38 102 GLY A CA 1
ATOM 794 C C . GLY A 1 102 ? 9.126 6.139 -12.620 1.00 88.38 102 GLY A C 1
ATOM 795 O O . GLY A 1 102 ? 9.795 6.612 -13.542 1.00 88.38 102 GLY A O 1
ATOM 796 N N . HIS A 1 103 ? 9.668 5.380 -11.671 1.00 89.62 103 HIS A N 1
ATOM 797 C CA . HIS A 1 103 ? 11.088 5.041 -11.630 1.00 89.62 103 HIS A CA 1
ATOM 798 C C . HIS A 1 103 ? 11.282 3.534 -11.556 1.00 89.62 103 HIS A C 1
ATOM 800 O O . HIS A 1 103 ? 10.754 2.876 -10.660 1.00 89.62 103 HIS A O 1
ATOM 806 N N . THR A 1 104 ? 12.062 2.984 -12.484 1.00 93.69 104 THR A N 1
ATOM 807 C CA . THR A 1 104 ? 12.436 1.569 -12.452 1.00 93.69 104 THR A CA 1
ATOM 808 C C . THR A 1 104 ? 13.391 1.307 -11.295 1.00 93.69 104 THR A C 1
ATOM 810 O O . THR A 1 104 ? 14.364 2.034 -11.094 1.00 93.69 104 THR A O 1
ATOM 813 N N . VAL A 1 105 ? 13.118 0.249 -10.542 1.00 91.88 105 VAL A N 1
ATOM 814 C CA . VAL A 1 105 ? 13.892 -0.168 -9.375 1.00 91.88 105 VAL A CA 1
ATOM 815 C C . VAL A 1 105 ? 14.410 -1.584 -9.550 1.00 91.88 105 VAL A C 1
ATOM 817 O O . VAL A 1 105 ? 13.945 -2.350 -10.392 1.00 91.88 105 VAL A O 1
ATOM 820 N N . HIS A 1 106 ? 15.382 -1.953 -8.721 1.00 93.06 106 HIS A N 1
ATOM 821 C CA . HIS A 1 106 ? 15.856 -3.327 -8.676 1.00 93.06 106 HIS A CA 1
ATOM 822 C C . HIS A 1 106 ? 14.711 -4.290 -8.280 1.00 93.06 106 HIS A C 1
ATOM 824 O O . HIS A 1 106 ? 13.906 -3.937 -7.406 1.00 93.06 106 HIS A O 1
ATOM 830 N N . PRO A 1 107 ? 14.652 -5.516 -8.840 1.00 92.19 107 PRO A N 1
ATOM 831 C CA . PRO A 1 107 ? 13.616 -6.499 -8.509 1.00 92.19 107 PRO A CA 1
ATOM 832 C C . PRO A 1 107 ? 13.493 -6.841 -7.020 1.00 92.19 107 PRO A C 1
ATOM 834 O O . PRO A 1 107 ? 12.401 -7.127 -6.544 1.00 92.19 107 PRO A O 1
ATOM 837 N N . ASN A 1 108 ? 14.592 -6.712 -6.272 1.00 90.94 108 ASN A N 1
ATOM 838 C CA . ASN A 1 108 ? 14.640 -6.939 -4.820 1.00 90.94 108 ASN A CA 1
ATOM 839 C C . ASN A 1 108 ? 14.749 -5.633 -4.005 1.00 90.94 108 ASN A C 1
ATOM 841 O O . ASN A 1 108 ? 15.146 -5.650 -2.847 1.00 90.94 108 ASN A O 1
ATOM 845 N N . GLY A 1 109 ? 14.514 -4.470 -4.618 1.00 89.00 109 GLY A N 1
ATOM 846 C CA . GLY A 1 109 ? 14.570 -3.187 -3.911 1.00 89.00 109 GLY A CA 1
ATOM 847 C C . GLY A 1 109 ? 13.330 -2.959 -3.047 1.00 89.00 109 GLY A C 1
ATOM 848 O O . GLY A 1 109 ? 12.230 -3.279 -3.471 1.00 89.00 109 GLY A O 1
ATOM 849 N N . HIS A 1 110 ? 13.471 -2.346 -1.881 1.00 91.31 110 HIS A N 1
ATOM 850 C CA . HIS A 1 110 ? 12.356 -1.962 -1.014 1.00 91.31 110 HIS A CA 1
ATOM 851 C C . HIS A 1 110 ? 12.201 -0.447 -0.985 1.00 91.31 110 HIS A C 1
ATOM 853 O O . HIS A 1 110 ? 13.193 0.283 -0.979 1.00 91.31 110 HIS A O 1
ATOM 859 N N . ILE A 1 111 ? 10.962 0.030 -0.935 1.00 90.81 111 ILE A N 1
ATOM 860 C CA . ILE A 1 111 ? 10.643 1.450 -0.823 1.00 90.81 111 ILE A CA 1
ATOM 861 C C . ILE A 1 111 ? 10.116 1.798 0.564 1.00 90.81 111 ILE A C 1
ATOM 863 O O . ILE A 1 111 ? 9.332 1.055 1.158 1.00 90.81 111 ILE A O 1
ATOM 867 N N . THR A 1 112 ? 10.542 2.957 1.053 1.00 90.31 112 THR A N 1
ATOM 868 C CA . THR A 1 112 ? 9.882 3.686 2.128 1.00 90.31 112 THR A CA 1
ATOM 869 C C . THR A 1 112 ? 9.720 5.146 1.712 1.00 90.31 112 THR A C 1
ATOM 871 O O . THR A 1 112 ? 10.581 5.689 1.021 1.00 90.31 112 THR A O 1
ATOM 874 N N . ALA A 1 113 ? 8.626 5.792 2.093 1.00 89.06 113 ALA A N 1
ATOM 875 C CA . ALA A 1 113 ? 8.397 7.203 1.825 1.00 89.06 113 ALA A CA 1
ATOM 876 C C . ALA A 1 113 ? 7.858 7.914 3.066 1.00 89.06 113 ALA A C 1
ATOM 878 O O . ALA A 1 113 ? 7.190 7.316 3.908 1.00 89.06 113 ALA A O 1
ATOM 879 N N . GLY A 1 114 ? 8.150 9.204 3.162 1.00 85.44 114 GLY A N 1
ATOM 880 C CA . GLY A 1 114 ? 7.665 10.086 4.214 1.00 85.44 114 GLY A CA 1
ATOM 881 C C . GLY A 1 114 ? 7.681 11.535 3.750 1.00 85.44 114 GLY A C 1
ATOM 882 O O . GLY A 1 114 ? 7.993 11.824 2.596 1.00 85.44 114 GLY A O 1
ATOM 883 N N . VAL A 1 115 ? 7.357 12.454 4.649 1.00 83.12 115 VAL A N 1
ATOM 884 C CA . VAL A 1 115 ? 7.484 13.895 4.401 1.00 83.12 115 VAL A CA 1
ATOM 885 C C . VAL A 1 115 ? 8.683 14.457 5.153 1.00 83.12 115 VAL A C 1
ATOM 887 O O . VAL A 1 115 ? 9.006 14.001 6.251 1.00 83.12 115 VAL A O 1
ATOM 890 N N . ASP A 1 116 ? 9.367 15.431 4.556 1.00 80.62 116 ASP A N 1
ATOM 891 C CA . ASP A 1 116 ? 10.388 16.208 5.258 1.00 80.62 116 ASP A CA 1
ATOM 892 C C . ASP A 1 116 ? 9.770 17.324 6.125 1.00 80.62 116 ASP A C 1
ATOM 894 O O . ASP A 1 116 ? 8.554 17.505 6.184 1.00 80.62 116 ASP A O 1
ATOM 898 N N . ALA A 1 117 ? 10.622 18.084 6.820 1.00 78.56 117 ALA A N 1
ATOM 899 C CA . ALA A 1 117 ? 10.192 19.191 7.678 1.00 78.56 117 ALA A CA 1
ATOM 900 C C . ALA A 1 117 ? 9.454 20.312 6.914 1.00 78.56 117 ALA A C 1
ATOM 902 O O . ALA A 1 117 ? 8.729 21.094 7.526 1.00 78.56 117 ALA A O 1
ATOM 903 N N . GLU A 1 118 ? 9.621 20.380 5.591 1.00 81.38 118 GLU A N 1
ATOM 904 C CA . GLU A 1 118 ? 8.943 21.323 4.698 1.00 81.38 118 GLU A CA 1
ATOM 905 C C . GLU A 1 118 ? 7.670 20.724 4.082 1.00 81.38 118 GLU A C 1
ATOM 907 O O . GLU A 1 118 ? 7.090 21.318 3.175 1.00 81.38 118 GLU A O 1
ATOM 912 N N . GLN A 1 119 ? 7.221 19.561 4.567 1.00 73.56 119 GLN A N 1
ATOM 913 C CA . GLN A 1 119 ? 6.036 18.850 4.084 1.00 73.56 119 GLN A CA 1
ATOM 914 C C . GLN A 1 119 ? 6.157 18.329 2.646 1.00 73.56 119 GLN A C 1
ATOM 916 O O . GLN A 1 119 ? 5.152 18.039 1.994 1.00 73.56 119 GLN A O 1
ATOM 921 N N . ARG A 1 120 ? 7.383 18.169 2.136 1.00 75.69 120 ARG A N 1
ATOM 922 C CA . ARG A 1 120 ? 7.628 17.619 0.799 1.00 75.69 120 ARG A CA 1
ATOM 923 C C . ARG A 1 120 ? 7.778 16.108 0.883 1.00 75.69 120 ARG A C 1
ATOM 925 O O . ARG A 1 120 ? 8.499 15.606 1.745 1.00 75.69 120 ARG A O 1
ATOM 932 N N . LEU A 1 121 ? 7.154 15.386 -0.047 1.00 77.31 121 LEU A N 1
ATOM 933 C CA . LEU A 1 121 ? 7.312 13.937 -0.154 1.00 77.31 121 LEU A CA 1
ATOM 934 C C . LEU A 1 121 ? 8.775 13.578 -0.465 1.00 77.31 121 LEU A C 1
ATOM 936 O O . LEU A 1 121 ? 9.392 14.121 -1.385 1.00 77.31 121 LEU A O 1
ATOM 940 N N . ARG A 1 122 ? 9.325 12.637 0.298 1.00 77.19 122 ARG A N 1
ATOM 941 C CA . ARG A 1 122 ? 10.647 12.040 0.111 1.00 77.19 122 ARG A CA 1
ATOM 942 C C . ARG A 1 122 ? 10.496 10.526 0.076 1.00 77.19 122 ARG A C 1
ATOM 944 O O . ARG A 1 122 ? 9.973 9.936 1.016 1.00 77.19 122 ARG A O 1
ATOM 951 N N . GLY A 1 123 ? 10.986 9.905 -0.991 1.00 72.75 123 GLY A N 1
ATOM 952 C CA . GLY A 1 123 ? 11.146 8.456 -1.081 1.00 72.75 123 GLY A CA 1
ATOM 953 C C . GLY A 1 123 ? 12.593 8.057 -0.804 1.00 72.75 123 GLY A C 1
ATOM 954 O O . GLY A 1 123 ? 13.521 8.705 -1.287 1.00 72.75 123 GLY A O 1
ATOM 955 N N . VAL A 1 124 ? 12.791 6.982 -0.047 1.00 72.81 124 VAL A N 1
ATOM 956 C CA . VAL A 1 124 ? 14.073 6.295 0.108 1.00 72.81 124 VAL A CA 1
ATOM 957 C C . VAL A 1 124 ? 13.914 4.881 -0.440 1.00 72.81 124 VAL A C 1
ATOM 959 O O . VAL A 1 124 ? 13.071 4.108 0.016 1.00 72.81 124 VAL A O 1
ATOM 962 N N . LEU A 1 125 ? 14.744 4.541 -1.424 1.00 72.94 125 LEU A N 1
ATOM 963 C CA . LEU A 1 125 ? 14.844 3.193 -1.966 1.00 72.94 125 LEU A CA 1
ATOM 964 C C . LEU A 1 125 ? 16.032 2.488 -1.311 1.00 72.94 125 LEU A C 1
ATOM 966 O O . LEU A 1 125 ? 17.166 2.961 -1.397 1.00 72.94 125 LEU A O 1
ATOM 970 N N . ARG A 1 126 ? 15.782 1.346 -0.675 1.00 67.88 126 ARG A N 1
ATOM 971 C CA . ARG A 1 126 ? 16.830 0.459 -0.175 1.00 67.88 126 ARG A CA 1
ATOM 972 C C . ARG A 1 126 ? 17.014 -0.693 -1.149 1.00 67.88 126 ARG A C 1
ATOM 974 O O . ARG A 1 126 ? 16.072 -1.424 -1.43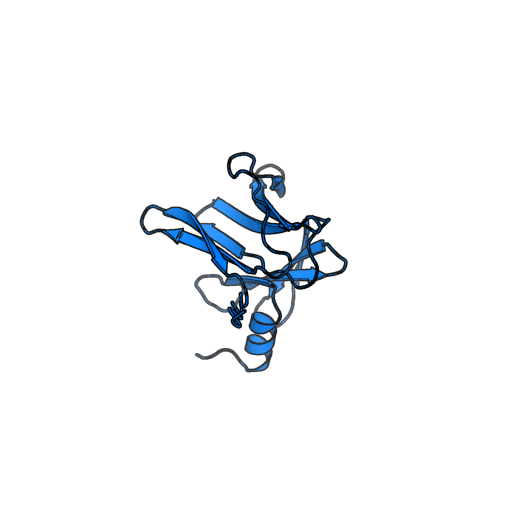0 1.00 67.88 126 ARG A O 1
ATOM 981 N N . LEU A 1 127 ? 18.234 -0.876 -1.631 1.00 61.81 127 LEU A N 1
ATOM 982 C CA . LEU A 1 127 ? 18.623 -2.081 -2.353 1.00 61.81 127 LEU A CA 1
ATOM 983 C C . LEU A 1 127 ? 19.117 -3.112 -1.333 1.00 61.81 127 LEU A C 1
ATOM 985 O O . LEU A 1 127 ? 19.939 -2.774 -0.478 1.00 61.81 127 LEU A O 1
ATOM 989 N N . GLU A 1 128 ? 18.626 -4.348 -1.394 1.00 49.88 128 GLU A N 1
ATOM 990 C CA . GLU A 1 128 ? 19.280 -5.442 -0.678 1.00 49.88 128 GLU A CA 1
ATOM 991 C C . GLU A 1 128 ? 20.560 -5.841 -1.418 1.00 49.88 128 GLU A C 1
ATOM 993 O O . G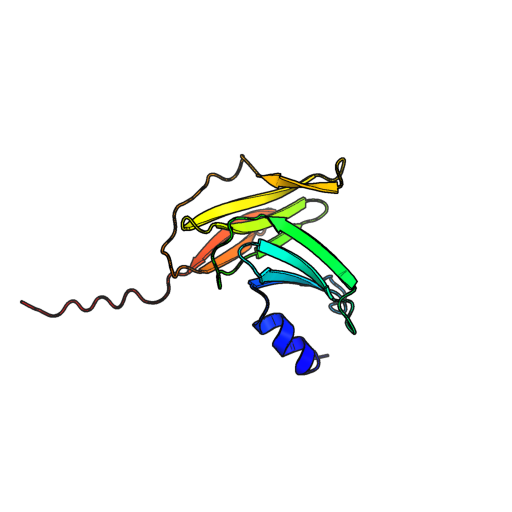LU A 1 128 ? 20.517 -6.172 -2.600 1.00 49.88 128 GLU A O 1
ATOM 998 N N . GLY A 1 129 ? 21.687 -5.764 -0.701 1.00 45.16 129 GLY A N 1
ATOM 999 C CA . GLY A 1 129 ? 22.959 -6.423 -0.996 1.00 45.16 129 GLY A CA 1
ATOM 1000 C C . GLY A 1 129 ? 23.367 -6.515 -2.465 1.00 45.16 129 GLY A C 1
ATOM 1001 O O . GLY A 1 129 ? 23.246 -7.573 -3.074 1.00 45.16 129 GLY A O 1
ATOM 1002 N N . GLN A 1 130 ? 24.002 -5.467 -2.986 1.00 41.53 130 GLN A N 1
ATOM 1003 C CA . GLN A 1 130 ? 25.042 -5.688 -3.981 1.00 41.53 130 GLN A CA 1
ATOM 1004 C C . GLN A 1 130 ? 26.269 -6.190 -3.212 1.00 41.53 130 GLN A C 1
ATOM 1006 O O . GLN A 1 130 ? 27.059 -5.409 -2.684 1.00 41.53 130 GLN A O 1
ATOM 1011 N N . THR A 1 131 ? 26.383 -7.508 -3.051 1.00 40.44 131 THR A N 1
ATOM 1012 C CA . THR A 1 131 ? 27.670 -8.110 -2.711 1.00 40.44 131 THR A CA 1
ATOM 1013 C C . THR A 1 131 ? 28.532 -7.934 -3.953 1.00 40.44 131 THR A C 1
ATOM 1015 O O . THR A 1 131 ? 28.497 -8.769 -4.854 1.00 40.44 131 THR A O 1
ATOM 1018 N N . ASP A 1 132 ? 29.255 -6.819 -4.047 1.00 41.09 132 ASP A N 1
ATOM 1019 C CA . ASP A 1 132 ? 30.368 -6.712 -4.983 1.00 41.09 132 ASP A CA 1
ATOM 1020 C C . ASP A 1 132 ? 31.419 -7.733 -4.533 1.00 41.09 132 ASP A C 1
ATOM 1022 O O . ASP A 1 132 ? 32.337 -7.434 -3.769 1.00 41.09 132 ASP A O 1
ATOM 1026 N N . SER A 1 133 ? 31.284 -8.978 -4.990 1.00 38.72 133 SER A N 1
ATOM 1027 C CA . SER A 1 133 ? 32.428 -9.867 -5.115 1.00 38.72 133 SER A CA 1
ATOM 1028 C C . SER A 1 133 ? 33.242 -9.368 -6.306 1.00 38.72 133 SER A C 1
ATOM 1030 O O . SER A 1 133 ? 33.163 -9.906 -7.410 1.00 38.72 133 SER A O 1
ATOM 1032 N N . HIS A 1 134 ? 34.016 -8.307 -6.085 1.00 40.84 134 HIS A N 1
ATOM 1033 C CA . HIS A 1 134 ? 35.253 -8.120 -6.828 1.00 40.84 134 HIS A CA 1
ATOM 1034 C C . HIS A 1 134 ? 36.215 -9.215 -6.362 1.00 40.84 134 HIS A C 1
ATOM 1036 O O . HIS A 1 134 ? 37.039 -8.999 -5.477 1.00 40.84 134 HIS A O 1
ATOM 1042 N N . ASP A 1 135 ? 36.058 -10.408 -6.932 1.00 36.00 135 ASP A N 1
ATOM 1043 C CA . ASP A 1 135 ? 37.109 -11.414 -6.916 1.00 36.00 135 ASP A CA 1
ATOM 1044 C C . ASP A 1 135 ? 38.001 -11.185 -8.138 1.00 36.00 135 ASP A C 1
ATOM 1046 O O . ASP A 1 135 ? 37.531 -11.039 -9.269 1.00 36.00 135 ASP A O 1
ATOM 1050 N N . CYS A 1 136 ? 39.297 -11.082 -7.858 1.00 35.91 136 CYS A N 1
ATOM 1051 C CA . CYS A 1 136 ? 40.380 -10.891 -8.810 1.00 35.91 136 CYS A CA 1
ATOM 1052 C C . CYS A 1 136 ? 40.320 -11.868 -9.990 1.00 35.91 136 CYS A C 1
ATOM 1054 O O . CYS A 1 136 ? 40.240 -13.080 -9.785 1.00 35.91 136 CYS A O 1
ATOM 1056 N N . GLN A 1 137 ? 40.574 -11.346 -11.192 1.00 35.19 137 GLN A N 1
ATOM 1057 C CA . GLN A 1 137 ? 41.491 -11.970 -12.149 1.00 35.19 137 GLN A CA 1
ATOM 1058 C C . GLN A 1 137 ? 42.402 -10.908 -12.756 1.00 35.19 137 GLN A C 1
ATOM 1060 O O . GLN A 1 137 ? 41.890 -9.811 -13.076 1.00 35.19 137 GLN A O 1
#

pLDDT: mean 84.82, std 15.54, range [35.19, 98.0]

Foldseek 3Di:
DDQDPVVVVQCVQFLEWAAPPVNQKIFTWHCDPQWTKTWIGRNPDTDDIDTQDHQADPPAHKYWEDDPPWTKIWGAGVQQKIWIWTQDPVVRHTDTDPVDDIDHDDSQKYKYWYADPVRDIDIDIHDPDPPPPPDDD

Organism: Sphaerobolus stellatus (strain SS14) (NCBI:txid990650)

Sequence (137 aa):
MAPPLHDLTRYLLAAGGTTNPDGVDAHLLYVEDDCLRLKHWTGTRFGDEETIAEDIRPGSTASYVVNGTIRIIVCISSANVIRALKYHEEDEEWVEDESIPGHTVHPNGHITAGVDAEQRLRGVLRLEGQTDSHDCQ